Protein AF-A0A6P0S991-F1 (afdb_monomer)

Solvent-accessible surface area (backbone atoms only — not comparable to full-atom values): 5908 Å² total; per-residue (Å²): 108,68,71,59,52,52,51,52,53,51,49,53,52,51,52,50,54,51,50,54,52,56,71,68,50,77,77,86,67,54,72,63,53,45,72,65,65,50,53,61,70,58,38,17,51,54,38,25,75,39,71,57,38,62,76,53,13,45,56,33,28,52,36,41,51,60,49,42,72,78,48,68,69,89,43,69,66,52,42,42,75,70,28,66,94,39,46,72,72,52,47,51,45,40,51,56,42,57,61,55,71,73,54,135

Radius of gyration: 20.24 Å; Cα contacts (8 Å, |Δi|>4): 69; chains: 1; bounding box: 47×25×58 Å

Struc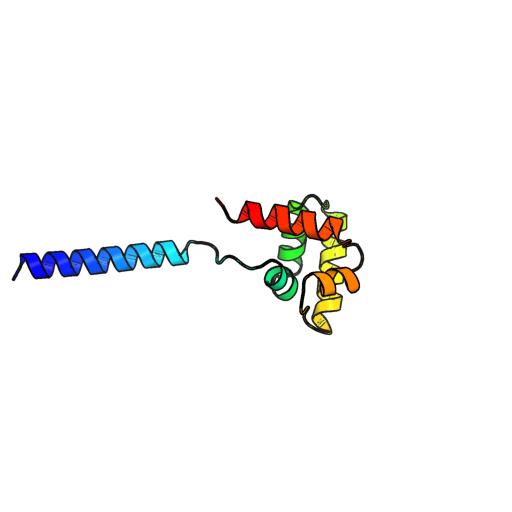ture (mmCIF, N/CA/C/O backbone):
data_AF-A0A6P0S991-F1
#
_entry.id   AF-A0A6P0S991-F1
#
loop_
_atom_site.group_PDB
_atom_site.id
_atom_site.type_symbol
_atom_site.label_atom_id
_atom_site.label_alt_id
_atom_site.label_comp_id
_atom_site.label_asym_id
_atom_site.label_entity_id
_atom_site.label_seq_id
_atom_site.pdbx_PDB_ins_code
_atom_site.Cartn_x
_atom_site.Cartn_y
_atom_site.Cartn_z
_atom_site.occupancy
_atom_site.B_iso_or_equiv
_atom_site.auth_seq_id
_atom_site.auth_comp_id
_atom_site.auth_asym_id
_atom_site.auth_atom_id
_atom_site.pdbx_PDB_model_num
ATOM 1 N N . GLU A 1 1 ? 32.096 -8.641 -44.187 1.00 69.81 1 GLU A N 1
ATOM 2 C CA . GLU A 1 1 ? 32.528 -8.312 -42.808 1.00 69.81 1 GLU A CA 1
ATOM 3 C C . GLU A 1 1 ? 31.944 -6.990 -42.306 1.00 69.81 1 GLU A C 1
ATOM 5 O O . GLU A 1 1 ? 31.233 -7.025 -41.312 1.00 69.81 1 GLU A O 1
ATOM 10 N N . ASN A 1 2 ? 32.095 -5.867 -43.023 1.00 83.25 2 ASN A N 1
ATOM 11 C CA . ASN A 1 2 ? 31.553 -4.554 -42.602 1.00 83.25 2 ASN A CA 1
ATOM 12 C C . ASN A 1 2 ? 30.053 -4.554 -42.265 1.00 83.25 2 ASN A C 1
ATOM 14 O O . ASN A 1 2 ? 29.665 -4.115 -41.190 1.00 83.25 2 ASN A O 1
ATOM 18 N N . ARG A 1 3 ? 29.218 -5.156 -43.118 1.00 86.62 3 ARG A N 1
ATOM 19 C CA . ARG A 1 3 ? 27.765 -5.230 -42.889 1.00 86.62 3 ARG A CA 1
ATOM 20 C C . ARG A 1 3 ? 27.376 -6.078 -41.671 1.00 86.62 3 ARG A C 1
ATOM 22 O O . ARG A 1 3 ? 26.371 -5.808 -41.030 1.00 86.62 3 ARG A O 1
ATOM 29 N N . ILE A 1 4 ? 28.180 -7.086 -41.325 1.00 91.19 4 ILE A N 1
ATOM 30 C CA . ILE A 1 4 ? 27.967 -7.897 -40.114 1.00 91.19 4 ILE A CA 1
ATOM 31 C C . ILE A 1 4 ? 28.341 -7.080 -38.872 1.00 91.19 4 ILE A C 1
ATOM 33 O O . ILE A 1 4 ? 27.637 -7.137 -37.866 1.00 91.19 4 ILE A O 1
ATOM 37 N N . ASN A 1 5 ? 29.414 -6.293 -38.947 1.00 91.81 5 ASN A N 1
ATOM 38 C CA . ASN A 1 5 ? 29.844 -5.427 -37.851 1.00 91.81 5 ASN A CA 1
ATOM 39 C C . ASN A 1 5 ? 28.849 -4.282 -37.602 1.00 91.81 5 ASN A C 1
ATOM 41 O O . ASN A 1 5 ? 28.523 -4.002 -36.451 1.00 91.81 5 ASN A O 1
ATOM 45 N N . GLU A 1 6 ? 28.298 -3.686 -38.661 1.00 91.44 6 GLU A N 1
ATOM 46 C CA . GLU A 1 6 ? 27.233 -2.678 -38.564 1.00 91.44 6 GLU A CA 1
ATOM 47 C C . GLU A 1 6 ? 25.967 -3.241 -37.911 1.00 91.44 6 GLU A C 1
ATOM 49 O O . GLU A 1 6 ? 25.422 -2.622 -36.999 1.00 91.44 6 GLU A O 1
ATOM 54 N N . LEU A 1 7 ? 25.532 -4.441 -38.313 1.00 92.56 7 LEU A N 1
ATOM 55 C CA . LEU A 1 7 ? 24.364 -5.095 -37.715 1.00 92.56 7 LEU A CA 1
ATOM 56 C C . LEU A 1 7 ? 24.573 -5.402 -36.227 1.00 92.56 7 LEU A C 1
ATOM 58 O O . LEU A 1 7 ? 23.676 -5.153 -35.425 1.00 92.56 7 LEU A O 1
ATOM 62 N N . LYS A 1 8 ? 25.763 -5.874 -35.836 1.00 92.50 8 LYS A N 1
ATOM 63 C CA . LYS A 1 8 ? 26.104 -6.102 -34.421 1.00 92.50 8 LYS A CA 1
ATOM 64 C C . LYS A 1 8 ? 26.089 -4.806 -33.609 1.00 92.50 8 LYS A C 1
ATOM 66 O O . LYS A 1 8 ? 25.594 -4.794 -32.485 1.00 92.50 8 LYS A O 1
ATOM 71 N N . HIS A 1 9 ? 26.601 -3.713 -34.172 1.00 91.94 9 HIS A N 1
ATOM 72 C CA . HIS A 1 9 ? 26.603 -2.414 -33.501 1.00 91.94 9 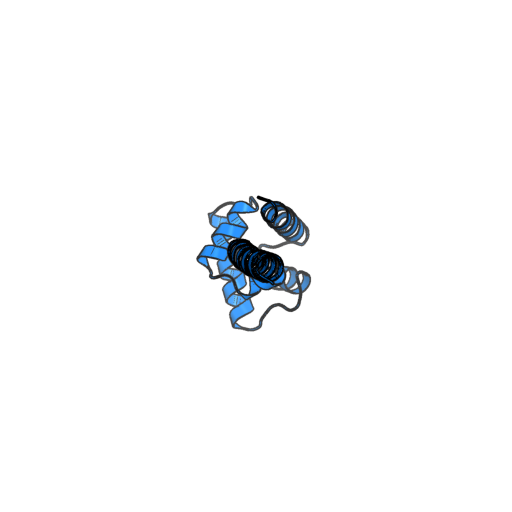HIS A CA 1
ATOM 73 C C . HIS A 1 9 ? 25.186 -1.846 -33.333 1.00 91.94 9 HIS A C 1
ATOM 75 O O . HIS A 1 9 ? 24.830 -1.337 -32.266 1.00 91.94 9 HIS A O 1
ATOM 81 N N . GLN A 1 10 ? 24.347 -1.993 -34.361 1.00 92.56 10 GLN A N 1
ATOM 82 C CA . GLN A 1 10 ? 22.934 -1.631 -34.286 1.00 92.56 10 GLN A CA 1
ATOM 83 C C . GLN A 1 10 ? 22.206 -2.472 -33.234 1.00 92.56 10 GLN A C 1
ATOM 85 O O . GLN A 1 10 ? 21.499 -1.907 -32.406 1.00 92.56 10 GLN A O 1
ATOM 90 N N . GLN A 1 11 ? 22.420 -3.792 -33.207 1.00 94.25 11 GLN A N 1
ATOM 91 C CA . GLN A 1 11 ? 21.833 -4.677 -32.199 1.00 94.25 11 GLN A CA 1
ATOM 92 C C . GLN A 1 11 ? 22.200 -4.240 -30.774 1.00 94.25 11 GLN A C 1
ATOM 94 O O . GLN A 1 11 ? 21.307 -4.068 -29.949 1.00 94.25 11 GLN A O 1
ATOM 99 N N . ALA A 1 12 ? 23.482 -3.980 -30.504 1.00 93.38 12 ALA A N 1
ATOM 100 C CA . ALA A 1 12 ? 23.934 -3.529 -29.187 1.00 93.38 12 ALA A CA 1
ATOM 101 C C . ALA A 1 12 ? 23.280 -2.198 -28.772 1.00 93.38 12 ALA A C 1
ATOM 103 O O . ALA A 1 12 ? 22.866 -2.027 -27.626 1.00 93.38 12 ALA A O 1
ATOM 104 N N . THR A 1 13 ? 23.120 -1.272 -29.722 1.00 95.56 13 THR A N 1
ATOM 105 C CA . THR A 1 13 ? 22.443 0.011 -29.484 1.00 95.56 13 THR A CA 1
ATOM 106 C C . THR A 1 13 ? 20.962 -0.189 -29.150 1.00 95.56 13 THR A C 1
ATOM 108 O O . THR A 1 13 ? 20.423 0.477 -28.265 1.00 95.56 13 THR A O 1
ATOM 111 N N . TRP A 1 14 ? 20.281 -1.106 -29.842 1.00 94.19 14 TRP A N 1
ATOM 112 C CA . TRP A 1 14 ? 18.882 -1.434 -29.561 1.00 94.19 14 TRP A CA 1
ATOM 113 C C . TRP A 1 14 ? 18.708 -2.111 -28.202 1.00 94.19 14 TRP A C 1
ATOM 115 O O . TRP A 1 14 ? 17.779 -1.767 -27.473 1.00 94.19 14 TRP A O 1
ATOM 125 N N . GLU A 1 15 ? 19.609 -3.019 -27.833 1.00 94.44 15 GLU A N 1
ATOM 126 C CA . GLU A 1 15 ? 19.604 -3.673 -26.522 1.00 94.44 15 GLU A CA 1
ATOM 127 C C . GLU A 1 15 ? 19.800 -2.662 -25.385 1.00 94.44 15 GLU A C 1
ATOM 129 O O . GLU A 1 15 ? 19.064 -2.705 -24.398 1.00 94.44 15 GLU A O 1
ATOM 134 N N . GLN A 1 16 ? 20.714 -1.699 -25.549 1.00 94.38 16 GLN A N 1
ATOM 135 C CA . GLN A 1 16 ? 20.910 -0.614 -24.583 1.00 94.38 16 GLN A CA 1
ATOM 136 C C . GLN A 1 16 ? 19.653 0.248 -24.422 1.00 94.38 16 GLN A C 1
ATOM 138 O O . GLN A 1 16 ? 19.172 0.421 -23.303 1.00 94.38 16 GLN A O 1
ATOM 143 N N . LYS A 1 17 ? 19.061 0.716 -25.528 1.00 93.50 17 LYS A N 1
ATOM 144 C CA . LYS A 1 17 ? 17.823 1.517 -25.491 1.00 93.50 17 LYS A CA 1
ATOM 145 C C . LYS A 1 17 ? 16.655 0.752 -24.869 1.00 93.50 17 LYS A C 1
ATOM 147 O O . LYS A 1 17 ? 15.877 1.316 -24.105 1.00 93.50 17 LYS A O 1
ATOM 152 N N . LEU A 1 18 ? 16.532 -0.541 -25.170 1.00 91.81 18 LEU A N 1
ATOM 153 C CA . LEU A 1 18 ? 15.513 -1.394 -24.565 1.00 91.81 18 LEU A CA 1
ATOM 154 C C . LEU A 1 18 ? 15.726 -1.524 -23.053 1.00 91.81 18 LEU A C 1
ATOM 156 O O . LEU A 1 18 ? 14.756 -1.512 -22.296 1.00 91.81 18 LEU A O 1
ATOM 160 N N . GLN A 1 19 ? 16.976 -1.642 -22.607 1.00 88.31 19 GLN A N 1
ATOM 161 C CA . GLN A 1 19 ? 17.296 -1.735 -21.188 1.00 88.31 19 GLN A CA 1
ATOM 162 C C . GLN A 1 19 ? 17.012 -0.422 -20.448 1.00 88.31 19 GLN A C 1
ATOM 164 O O . GLN A 1 19 ? 16.453 -0.450 -19.353 1.00 88.31 19 GLN A O 1
ATOM 169 N N . GLU A 1 20 ? 17.327 0.723 -21.052 1.00 89.94 20 GLU A N 1
ATOM 170 C CA . GLU A 1 20 ? 16.981 2.042 -20.513 1.00 89.94 20 GLU A CA 1
ATOM 171 C C . GLU A 1 20 ? 15.466 2.211 -20.367 1.00 89.94 20 GLU A C 1
ATOM 173 O O . GLU A 1 20 ? 14.996 2.596 -19.298 1.00 89.94 20 GLU A O 1
ATOM 178 N N . LEU A 1 21 ? 14.693 1.835 -21.391 1.00 84.25 21 LEU A N 1
ATOM 179 C CA . LEU A 1 21 ? 13.229 1.865 -21.331 1.00 84.25 21 LEU A CA 1
ATOM 180 C C . LEU A 1 21 ? 12.682 0.938 -20.241 1.00 84.25 21 LEU A C 1
ATOM 182 O O . LEU A 1 21 ? 11.819 1.342 -19.468 1.00 84.25 21 LEU A O 1
ATOM 186 N N . LYS A 1 22 ? 13.211 -0.285 -20.117 1.00 78.75 22 LYS A N 1
ATOM 187 C CA . LYS A 1 22 ? 12.819 -1.213 -19.042 1.00 78.75 22 LYS A CA 1
ATOM 188 C C . LYS A 1 22 ? 13.082 -0.639 -17.652 1.00 78.75 22 LYS A C 1
ATOM 190 O O . LYS A 1 22 ? 12.275 -0.854 -16.755 1.00 78.75 22 LYS A O 1
ATOM 195 N N . ASN A 1 23 ? 14.182 0.090 -17.476 1.00 78.19 23 ASN A N 1
ATOM 196 C CA . ASN A 1 23 ? 14.522 0.724 -16.202 1.00 78.19 23 ASN A CA 1
ATOM 197 C C . ASN A 1 23 ? 13.613 1.920 -15.871 1.00 78.19 23 ASN A C 1
ATOM 199 O O . ASN A 1 23 ? 13.497 2.281 -14.702 1.00 78.19 23 ASN A O 1
ATOM 203 N N . GLN A 1 24 ? 12.976 2.525 -16.877 1.00 76.50 24 GLN A N 1
ATOM 204 C CA . GLN A 1 24 ? 12.013 3.616 -16.703 1.00 76.50 24 GLN A CA 1
ATOM 205 C C . GLN A 1 24 ? 10.596 3.122 -16.392 1.00 76.50 24 GLN A C 1
ATOM 207 O O . GLN A 1 24 ? 9.794 3.894 -15.871 1.00 76.50 24 GLN A O 1
ATOM 212 N N . ILE A 1 25 ? 10.275 1.854 -16.679 1.00 71.12 25 ILE A N 1
ATOM 213 C CA . ILE A 1 25 ? 8.986 1.265 -16.305 1.00 71.12 25 ILE A CA 1
ATOM 214 C C . ILE A 1 25 ? 8.982 1.070 -14.781 1.00 71.12 25 ILE A C 1
ATOM 216 O O . ILE A 1 25 ? 9.804 0.302 -14.267 1.00 71.12 25 ILE A O 1
ATOM 220 N N . PRO A 1 26 ? 8.067 1.721 -14.035 1.00 65.12 26 PRO A N 1
ATOM 221 C CA . PRO A 1 26 ? 7.933 1.488 -12.606 1.00 65.12 26 PRO A CA 1
ATOM 222 C C . PRO A 1 26 ? 7.717 -0.004 -12.365 1.00 65.12 26 PRO A C 1
ATOM 224 O O . PRO A 1 26 ? 6.807 -0.607 -12.939 1.00 65.12 26 PRO A O 1
ATOM 227 N N . LYS A 1 27 ? 8.565 -0.623 -11.537 1.00 65.56 27 LYS A N 1
ATOM 228 C CA . LYS A 1 27 ? 8.393 -2.037 -11.195 1.00 65.56 27 LYS A CA 1
ATOM 229 C C . LYS A 1 27 ? 7.005 -2.211 -10.593 1.00 65.56 27 LYS A C 1
ATOM 231 O O . LYS A 1 27 ? 6.681 -1.567 -9.595 1.00 65.56 27 LYS A O 1
ATOM 236 N N . LYS A 1 28 ? 6.201 -3.080 -11.207 1.00 67.56 28 LYS A N 1
ATOM 237 C CA . LYS A 1 28 ? 4.908 -3.487 -10.665 1.00 67.56 28 LYS A CA 1
ATOM 238 C C . LYS A 1 28 ? 5.155 -4.068 -9.276 1.00 67.56 28 LYS A C 1
ATOM 240 O O . LYS A 1 28 ? 5.787 -5.112 -9.144 1.00 67.56 28 LYS A O 1
ATOM 245 N N . MET A 1 29 ? 4.723 -3.339 -8.255 1.00 77.06 29 MET A N 1
ATOM 246 C CA . MET A 1 29 ? 4.745 -3.805 -6.880 1.00 77.06 29 MET A CA 1
ATOM 247 C C . MET A 1 29 ? 3.384 -4.432 -6.610 1.00 77.06 29 MET A C 1
ATOM 249 O O . MET A 1 29 ? 2.356 -3.791 -6.834 1.00 77.06 29 MET A O 1
ATOM 253 N N . GLU A 1 30 ? 3.371 -5.692 -6.187 1.00 88.31 30 GLU A N 1
ATOM 254 C CA . GLU A 1 30 ? 2.119 -6.355 -5.845 1.00 88.31 30 GLU A CA 1
ATOM 255 C C . GLU A 1 30 ? 1.504 -5.685 -4.604 1.00 88.31 30 GLU A C 1
ATOM 257 O O . GLU A 1 30 ? 2.240 -5.180 -3.750 1.00 88.31 30 GLU A O 1
ATOM 262 N N . PRO A 1 31 ? 0.168 -5.671 -4.448 1.00 91.88 31 PRO A N 1
ATOM 263 C CA . PRO A 1 31 ? -0.476 -4.975 -3.335 1.00 91.88 31 PRO A CA 1
ATOM 264 C C . PRO A 1 31 ? 0.081 -5.367 -1.959 1.00 91.88 31 PRO A C 1
ATOM 266 O O . PRO A 1 31 ? 0.292 -4.502 -1.112 1.00 91.88 31 PRO A O 1
ATOM 269 N N . LEU A 1 32 ? 0.388 -6.651 -1.746 1.00 94.44 32 LEU A N 1
ATOM 270 C CA . LEU A 1 32 ? 0.987 -7.131 -0.496 1.00 94.44 32 LEU A CA 1
ATOM 271 C C . LEU A 1 32 ? 2.367 -6.504 -0.239 1.00 94.44 32 LEU A C 1
ATOM 273 O O . LEU A 1 32 ? 2.655 -6.083 0.883 1.00 94.44 32 LEU A O 1
ATOM 277 N N . ASP A 1 33 ? 3.196 -6.392 -1.278 1.00 92.88 33 ASP A N 1
ATOM 278 C CA . ASP A 1 33 ? 4.506 -5.748 -1.191 1.00 92.88 33 ASP A CA 1
ATOM 279 C C . ASP A 1 33 ? 4.367 -4.258 -0.891 1.00 92.88 33 ASP A C 1
ATOM 281 O O . ASP A 1 33 ? 5.135 -3.719 -0.095 1.00 92.88 33 ASP A O 1
ATOM 285 N N . MET A 1 34 ? 3.357 -3.596 -1.463 1.00 93.06 34 MET A N 1
ATOM 286 C CA . MET A 1 34 ? 3.090 -2.184 -1.188 1.00 93.06 34 MET A CA 1
ATOM 287 C C . MET A 1 34 ? 2.793 -1.953 0.298 1.00 93.06 34 MET A C 1
ATOM 289 O O . MET A 1 34 ? 3.399 -1.079 0.919 1.00 93.06 34 MET A O 1
A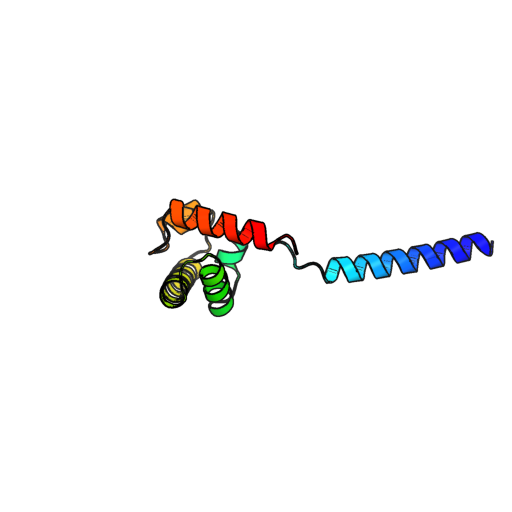TOM 293 N N . PHE A 1 35 ? 1.927 -2.773 0.901 1.00 95.94 35 PHE A N 1
ATOM 294 C CA . PHE A 1 35 ? 1.629 -2.685 2.335 1.00 95.94 35 PHE A CA 1
ATOM 295 C C . PHE A 1 35 ? 2.846 -2.986 3.214 1.00 95.94 35 PHE A C 1
ATOM 297 O O . PHE A 1 35 ? 3.043 -2.345 4.249 1.00 95.94 35 PHE A O 1
AT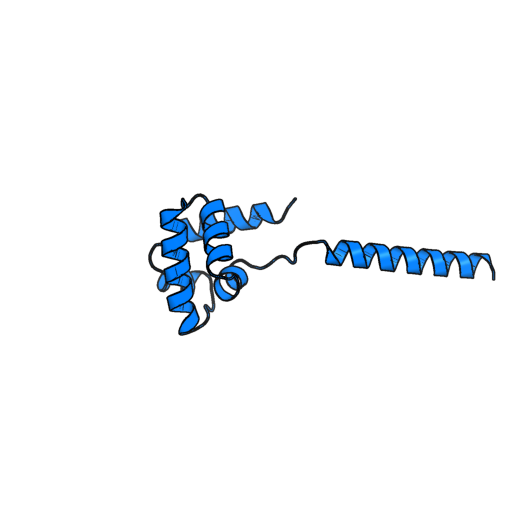OM 304 N N . ASN A 1 36 ? 3.692 -3.930 2.806 1.00 96.62 36 ASN A N 1
ATOM 305 C CA . ASN A 1 36 ? 4.872 -4.302 3.576 1.00 96.62 36 ASN A CA 1
ATOM 306 C C . ASN A 1 36 ? 6.038 -3.311 3.441 1.00 96.62 36 ASN A C 1
ATOM 308 O O . ASN A 1 36 ? 6.825 -3.222 4.386 1.00 96.62 36 ASN A O 1
ATOM 312 N N . ASN A 1 37 ? 6.169 -2.588 2.323 1.00 94.31 37 ASN A N 1
ATOM 313 C CA . ASN A 1 37 ? 7.424 -1.906 1.976 1.00 94.31 37 ASN A CA 1
ATOM 314 C C . ASN A 1 37 ? 7.316 -0.402 1.693 1.00 94.31 37 ASN A C 1
ATOM 316 O O . ASN A 1 37 ? 8.318 0.287 1.868 1.00 94.31 37 ASN A O 1
ATOM 320 N N . LEU A 1 38 ? 6.157 0.133 1.282 1.00 94.19 38 LEU A N 1
ATOM 321 C CA . LEU A 1 38 ? 6.033 1.581 1.046 1.00 94.19 38 LEU A CA 1
ATOM 322 C C . LEU A 1 38 ? 6.251 2.362 2.337 1.00 94.19 38 LEU A C 1
ATOM 324 O O . LEU A 1 38 ? 5.796 1.923 3.394 1.00 94.19 38 LEU A O 1
ATOM 328 N N . SER A 1 39 ? 6.888 3.528 2.266 1.00 95.56 39 SER A N 1
ATOM 329 C CA . SER A 1 39 ? 6.969 4.422 3.423 1.00 95.56 39 SER A CA 1
ATOM 330 C C . SER A 1 39 ? 5.574 4.891 3.852 1.00 95.56 39 SER A C 1
ATOM 332 O O . SER A 1 39 ? 4.632 4.897 3.058 1.00 95.56 39 SER A O 1
ATOM 334 N N . LEU A 1 40 ? 5.431 5.309 5.111 1.00 96.06 40 LEU A N 1
ATOM 335 C CA . LEU A 1 40 ? 4.177 5.853 5.634 1.00 96.06 40 LEU A CA 1
ATOM 336 C C . LEU A 1 40 ? 3.533 6.927 4.720 1.00 96.06 40 LEU A C 1
ATOM 338 O O . LEU A 1 40 ? 2.350 6.774 4.404 1.00 96.06 40 LEU A O 1
ATOM 342 N N . PRO A 1 41 ? 4.250 7.976 4.252 1.00 94.94 41 PRO A N 1
ATOM 343 C CA . PRO A 1 41 ? 3.657 8.984 3.370 1.00 94.94 41 PRO A CA 1
ATOM 344 C C . PRO A 1 41 ? 3.272 8.431 1.990 1.00 94.94 41 PRO A C 1
ATOM 346 O O . PRO A 1 41 ? 2.213 8.781 1.470 1.00 94.94 41 PRO A O 1
ATOM 349 N N . GLU A 1 42 ? 4.072 7.534 1.404 1.00 94.19 42 GLU A N 1
ATOM 350 C CA . GLU A 1 42 ? 3.736 6.897 0.121 1.00 94.19 42 GLU A CA 1
ATOM 351 C C . GLU A 1 42 ? 2.496 6.008 0.244 1.00 94.19 42 GLU A C 1
ATOM 353 O O . GLU A 1 42 ? 1.620 6.032 -0.623 1.00 94.19 42 GLU A O 1
ATOM 358 N N . LEU A 1 43 ? 2.392 5.248 1.335 1.00 95.19 43 LEU A N 1
ATOM 359 C CA . LEU A 1 43 ? 1.243 4.400 1.613 1.00 95.19 43 LEU A CA 1
ATOM 360 C C . LEU A 1 43 ? -0.021 5.238 1.834 1.00 95.19 43 LEU A C 1
ATOM 362 O O . LEU A 1 43 ? -1.058 4.934 1.247 1.00 95.19 43 LEU A O 1
ATOM 366 N N . ALA A 1 44 ? 0.057 6.309 2.629 1.00 96.06 44 ALA A N 1
ATOM 367 C CA . ALA A 1 44 ? -1.062 7.226 2.844 1.00 96.06 44 ALA A CA 1
ATOM 368 C C . ALA A 1 44 ? -1.530 7.856 1.523 1.00 96.06 44 ALA A C 1
ATOM 370 O O . ALA A 1 44 ? -2.727 7.864 1.232 1.00 96.06 44 ALA A O 1
ATOM 371 N N . PHE A 1 45 ? -0.594 8.297 0.679 1.00 93.31 45 PHE A N 1
ATOM 372 C CA . PHE A 1 45 ? -0.907 8.809 -0.652 1.00 93.31 45 PHE A CA 1
ATOM 373 C C . PHE A 1 45 ? -1.629 7.759 -1.511 1.00 93.31 45 PHE A C 1
ATOM 375 O O . PHE A 1 45 ? -2.704 8.033 -2.039 1.00 93.31 45 PHE A O 1
ATOM 382 N N . ARG A 1 46 ? -1.101 6.531 -1.597 1.00 91.25 46 ARG A N 1
ATOM 383 C CA . ARG A 1 46 ? -1.705 5.436 -2.382 1.00 91.25 46 ARG A CA 1
ATOM 384 C C . ARG A 1 46 ? -3.083 5.016 -1.871 1.00 91.25 46 ARG A C 1
ATOM 386 O O . ARG A 1 46 ? -3.967 4.678 -2.657 1.00 91.25 46 ARG A O 1
ATOM 393 N N . LEU A 1 47 ? -3.292 5.027 -0.559 1.00 94.25 47 LEU A N 1
ATOM 394 C CA . LEU A 1 47 ? -4.603 4.772 0.038 1.00 94.25 47 LEU A CA 1
ATOM 395 C C . LEU A 1 47 ? -5.581 5.912 -0.279 1.00 94.25 47 LEU A C 1
ATOM 397 O O . LEU A 1 47 ? -6.748 5.661 -0.576 1.00 94.25 47 LEU A O 1
ATOM 401 N N . ASN A 1 48 ? -5.113 7.161 -0.288 1.00 93.62 48 ASN A N 1
ATOM 402 C CA . ASN A 1 48 ? -5.936 8.300 -0.684 1.00 93.62 48 ASN A CA 1
ATOM 403 C C . ASN A 1 48 ? -6.352 8.214 -2.163 1.00 93.62 48 ASN A C 1
ATOM 405 O O . ASN A 1 48 ? -7.528 8.410 -2.470 1.00 93.62 48 ASN A O 1
ATOM 409 N N . THR A 1 49 ? -5.442 7.824 -3.068 1.00 89.69 49 THR A N 1
ATOM 410 C CA . THR A 1 49 ? -5.776 7.622 -4.494 1.00 89.69 49 THR A CA 1
ATOM 411 C C . THR A 1 49 ? -6.789 6.497 -4.719 1.00 89.69 49 THR A C 1
ATOM 413 O O . THR A 1 49 ? -7.493 6.509 -5.726 1.00 89.69 49 THR A O 1
ATOM 416 N N . ALA A 1 50 ? -6.925 5.568 -3.764 1.00 90.06 50 ALA A N 1
ATOM 417 C CA . ALA A 1 50 ? -7.971 4.544 -3.754 1.00 90.06 50 ALA A CA 1
ATOM 418 C C . ALA A 1 50 ? -9.354 5.056 -3.294 1.00 90.06 50 ALA A C 1
ATOM 420 O O . ALA A 1 50 ? -10.279 4.264 -3.118 1.00 90.06 50 ALA A O 1
ATOM 421 N N . GLY A 1 51 ? -9.519 6.368 -3.095 1.00 87.94 51 GLY A N 1
ATOM 422 C CA . GLY A 1 51 ? -10.802 6.987 -2.756 1.00 87.94 51 GLY A CA 1
ATOM 423 C C . GLY A 1 51 ? -11.177 6.894 -1.275 1.00 87.94 51 GLY A C 1
ATOM 424 O O . GLY A 1 51 ? -12.332 7.118 -0.919 1.00 87.94 51 GLY A O 1
ATOM 425 N N . LEU A 1 52 ? -10.223 6.569 -0.394 1.00 89.44 52 LEU A N 1
ATOM 426 C CA . LEU A 1 52 ? -10.463 6.491 1.053 1.00 89.44 52 LEU A CA 1
ATOM 427 C C . LEU A 1 52 ? -10.613 7.868 1.715 1.00 89.44 52 LEU A C 1
ATOM 429 O O . LEU A 1 52 ? -11.229 7.956 2.778 1.00 89.44 52 LEU A O 1
ATOM 433 N N . GLY A 1 53 ? -10.079 8.919 1.086 1.00 92.31 53 GLY A N 1
ATOM 434 C CA . GLY A 1 53 ? -10.000 10.273 1.630 1.00 92.31 53 GLY A CA 1
ATOM 435 C C . GLY A 1 53 ? -8.819 10.450 2.589 1.00 92.31 53 GLY A C 1
ATOM 436 O O . GLY A 1 53 ? -8.498 9.555 3.371 1.00 92.31 53 GLY A O 1
ATOM 437 N N . GLU A 1 54 ? -8.201 11.629 2.552 1.00 93.44 54 GLU A N 1
ATOM 438 C CA . GLU A 1 54 ? -6.920 11.958 3.197 1.00 93.44 54 GLU A CA 1
ATOM 439 C C . GLU A 1 54 ? -6.837 11.512 4.667 1.00 93.44 54 GLU A C 1
ATOM 441 O O . GLU A 1 54 ? -6.060 10.623 5.010 1.00 93.44 54 GLU A O 1
ATOM 446 N N . LYS A 1 55 ? -7.734 12.012 5.528 1.00 94.81 55 LYS A N 1
ATOM 447 C CA . LYS A 1 55 ? -7.731 11.690 6.970 1.00 94.81 55 LYS A CA 1
ATOM 448 C C . LYS A 1 55 ? -7.907 10.201 7.273 1.00 94.81 55 LYS A C 1
ATOM 450 O O . LYS A 1 55 ? -7.426 9.711 8.295 1.00 94.81 55 LYS A O 1
ATOM 455 N N . ARG A 1 56 ? -8.670 9.476 6.449 1.00 95.25 56 ARG A N 1
ATOM 456 C CA . ARG A 1 56 ? -8.880 8.032 6.636 1.00 95.25 56 ARG A CA 1
ATOM 457 C C . ARG A 1 56 ? -7.661 7.259 6.143 1.00 95.25 56 ARG A C 1
ATOM 459 O O . ARG A 1 56 ? -7.242 6.323 6.818 1.00 95.25 56 ARG A O 1
ATOM 466 N N . ALA A 1 57 ? -7.097 7.662 5.009 1.00 96.06 57 ALA A N 1
ATOM 467 C CA . ALA A 1 57 ? -5.897 7.075 4.435 1.00 96.06 57 ALA A CA 1
ATOM 468 C C . ALA A 1 57 ? -4.698 7.189 5.388 1.00 96.06 57 ALA A C 1
ATOM 470 O O . ALA A 1 57 ? -4.032 6.188 5.631 1.00 96.06 57 ALA A O 1
ATOM 471 N N . GLU A 1 58 ? -4.489 8.352 6.009 1.00 96.75 58 GLU A N 1
ATOM 472 C CA . GLU A 1 58 ? -3.443 8.558 7.021 1.00 96.75 58 GLU A CA 1
ATOM 473 C C . GLU A 1 58 ? -3.605 7.626 8.226 1.00 96.75 58 GLU A C 1
ATOM 475 O O . GLU A 1 58 ? -2.665 6.938 8.618 1.00 96.75 58 GLU A O 1
ATOM 480 N N . LYS A 1 59 ? -4.816 7.545 8.797 1.00 97.44 59 LYS A N 1
ATOM 481 C CA . LYS A 1 59 ? -5.092 6.663 9.944 1.00 97.44 59 LYS A CA 1
ATOM 482 C C . LYS A 1 59 ? -4.840 5.195 9.616 1.00 97.44 59 LYS A C 1
ATOM 484 O O . LYS A 1 59 ? -4.281 4.473 10.439 1.00 97.44 59 LYS A O 1
ATOM 489 N N . ILE A 1 60 ? -5.253 4.759 8.426 1.00 97.25 60 ILE A N 1
ATOM 490 C CA . ILE A 1 60 ? -5.010 3.392 7.963 1.00 97.25 60 ILE A CA 1
ATOM 491 C C . ILE A 1 60 ? -3.509 3.169 7.763 1.00 97.25 60 ILE A C 1
ATOM 493 O O . ILE A 1 60 ? -2.996 2.173 8.255 1.00 97.25 60 ILE A O 1
ATOM 497 N N . ALA A 1 61 ? -2.792 4.092 7.118 1.00 97.50 61 ALA A N 1
ATOM 498 C CA . ALA A 1 61 ? -1.350 3.975 6.907 1.00 97.50 61 ALA A CA 1
ATOM 499 C C . ALA A 1 61 ? -0.585 3.852 8.236 1.00 97.50 61 ALA A C 1
ATOM 501 O O . ALA A 1 61 ? 0.285 2.994 8.364 1.00 97.50 61 ALA A O 1
ATOM 502 N N . ILE A 1 62 ? -0.968 4.634 9.252 1.00 97.56 62 ILE A N 1
ATOM 503 C CA . ILE A 1 62 ? -0.405 4.529 10.607 1.00 97.56 62 ILE A CA 1
ATOM 504 C C . ILE A 1 62 ? -0.694 3.149 11.212 1.00 97.56 62 ILE A C 1
ATOM 506 O O . ILE A 1 62 ? 0.212 2.523 11.758 1.00 97.56 62 ILE A O 1
ATOM 510 N N . SER A 1 63 ? -1.929 2.646 11.098 1.00 97.56 63 SER A N 1
ATOM 511 C CA . SER A 1 63 ? -2.278 1.308 11.598 1.00 97.56 63 SER A CA 1
ATOM 512 C C . SER A 1 63 ? -1.498 0.203 10.878 1.00 97.56 63 SER A C 1
ATOM 514 O O . SER A 1 63 ? -1.078 -0.753 11.523 1.00 97.56 63 SER A O 1
ATOM 516 N N . VAL A 1 64 ? -1.280 0.329 9.566 1.00 97.88 64 VAL A N 1
ATOM 517 C CA . VAL A 1 64 ? -0.455 -0.601 8.780 1.00 97.88 64 VAL A CA 1
ATOM 518 C C . VAL A 1 64 ? 0.991 -0.585 9.275 1.00 97.88 64 VAL A C 1
ATOM 520 O O . VAL A 1 64 ? 1.566 -1.652 9.476 1.00 97.88 64 VAL A O 1
ATOM 523 N N . GLU A 1 65 ? 1.573 0.599 9.491 1.00 97.44 65 GLU A N 1
ATOM 524 C CA . GLU A 1 65 ? 2.946 0.750 9.991 1.00 97.44 65 GLU A CA 1
ATOM 525 C C . GLU A 1 65 ? 3.118 0.091 11.366 1.00 97.44 65 GLU A C 1
ATOM 527 O O . GLU A 1 65 ? 4.050 -0.682 11.584 1.00 97.44 65 GLU A O 1
ATOM 532 N N . GLN A 1 66 ? 2.176 0.341 12.278 1.00 97.00 66 GLN A N 1
ATOM 533 C CA . GLN A 1 66 ? 2.181 -0.246 13.619 1.00 97.00 66 GLN A CA 1
ATOM 534 C C . GLN A 1 66 ? 2.141 -1.776 13.571 1.00 97.00 66 GLN A C 1
ATOM 536 O O . GLN A 1 66 ? 2.934 -2.433 14.244 1.00 97.00 66 GLN A O 1
ATOM 541 N N . GLU A 1 67 ? 1.264 -2.349 12.749 1.00 97.62 67 GLU A N 1
ATOM 542 C CA . GLU A 1 67 ? 1.140 -3.800 12.597 1.00 97.62 67 GLU A CA 1
ATOM 543 C C . GLU A 1 67 ? 2.379 -4.422 11.937 1.00 97.62 67 GLU A C 1
ATOM 545 O O . GLU A 1 67 ? 2.957 -5.376 12.465 1.00 97.62 67 GLU A O 1
ATOM 550 N N . ARG A 1 68 ? 2.851 -3.860 10.816 1.00 96.38 68 ARG A N 1
ATOM 551 C CA . ARG A 1 68 ? 3.995 -4.423 10.078 1.00 96.38 68 ARG A CA 1
ATOM 552 C C . ARG A 1 68 ? 5.328 -4.274 10.807 1.00 96.38 68 ARG A C 1
ATOM 554 O O . ARG A 1 68 ? 6.258 -5.021 10.504 1.00 96.38 68 ARG A O 1
ATOM 561 N N . SER A 1 69 ? 5.424 -3.324 11.744 1.00 96.06 69 SER A N 1
ATOM 562 C CA . SER A 1 69 ? 6.598 -3.156 12.610 1.00 96.06 69 SER A CA 1
ATOM 563 C C . SER A 1 69 ? 6.778 -4.326 13.582 1.00 96.06 69 SER A C 1
ATOM 565 O O . SER A 1 69 ? 7.905 -4.655 13.938 1.00 96.06 69 SER A O 1
ATOM 567 N N . GLN A 1 70 ? 5.680 -4.991 13.961 1.00 96.44 70 GLN A N 1
ATOM 568 C CA . GLN A 1 70 ? 5.701 -6.188 14.804 1.00 96.44 70 GLN A CA 1
ATOM 569 C C . GLN A 1 70 ? 5.963 -7.443 13.969 1.00 96.44 70 GLN A C 1
ATOM 571 O O . GLN A 1 70 ? 6.785 -8.282 14.327 1.00 96.44 70 GLN A O 1
ATOM 576 N N . SER A 1 71 ? 5.258 -7.579 12.845 1.00 96.75 71 SER A N 1
ATOM 577 C CA . SER A 1 71 ? 5.482 -8.653 11.876 1.00 96.75 71 SER A CA 1
ATOM 578 C C . SER A 1 71 ? 4.924 -8.274 10.510 1.00 96.75 71 SER A C 1
ATOM 580 O O . SER A 1 71 ? 3.811 -7.749 10.414 1.00 96.75 71 SER A O 1
ATOM 582 N N . LYS A 1 72 ? 5.681 -8.576 9.448 1.00 97.44 72 LYS A N 1
ATOM 583 C CA . LYS A 1 72 ? 5.236 -8.383 8.060 1.00 97.44 72 LYS A CA 1
ATOM 584 C C . LYS A 1 72 ? 3.952 -9.168 7.790 1.00 97.44 72 LYS A C 1
ATOM 586 O O . LYS A 1 72 ? 3.744 -10.243 8.349 1.00 97.44 72 LYS A O 1
ATOM 591 N N . PHE A 1 73 ? 3.121 -8.641 6.899 1.00 98.19 73 PHE A N 1
ATOM 592 C CA . PHE A 1 73 ? 1.918 -9.335 6.461 1.00 98.19 73 PHE A CA 1
ATOM 593 C C . PHE A 1 73 ? 2.270 -10.475 5.517 1.00 98.19 73 PHE A C 1
ATOM 595 O O . PHE A 1 73 ? 3.127 -10.327 4.643 1.00 98.19 73 PHE A O 1
ATOM 602 N N . THR A 1 74 ? 1.561 -11.588 5.660 1.00 97.44 74 THR A N 1
ATOM 603 C CA . THR A 1 74 ? 1.753 -12.788 4.826 1.00 97.44 74 THR A CA 1
ATOM 604 C C . THR A 1 74 ? 0.748 -12.886 3.681 1.00 97.44 74 THR A C 1
ATOM 606 O O . THR A 1 74 ? 0.975 -13.601 2.708 1.00 97.44 74 THR A O 1
ATOM 609 N N . SER A 1 75 ? -0.372 -12.168 3.779 1.00 97.19 75 SER A N 1
ATOM 610 C CA . SER A 1 75 ? -1.434 -12.147 2.773 1.00 97.19 75 SER A CA 1
ATOM 611 C C . SER A 1 75 ? -2.298 -10.891 2.904 1.00 97.19 75 SER A C 1
ATOM 613 O O . SER A 1 75 ? -2.236 -10.173 3.900 1.00 97.19 75 SER A O 1
ATOM 615 N N . LEU A 1 76 ? -3.159 -10.630 1.919 1.00 96.69 76 LEU A N 1
ATOM 616 C CA . LEU A 1 76 ? -4.123 -9.525 2.004 1.00 96.69 76 LEU A CA 1
ATOM 617 C C . LEU A 1 76 ? -5.219 -9.792 3.049 1.00 96.69 76 LEU A C 1
ATOM 619 O O . LEU A 1 76 ? -5.711 -8.857 3.676 1.00 96.69 76 LEU A O 1
ATOM 623 N N . SER A 1 77 ? -5.564 -11.059 3.289 1.0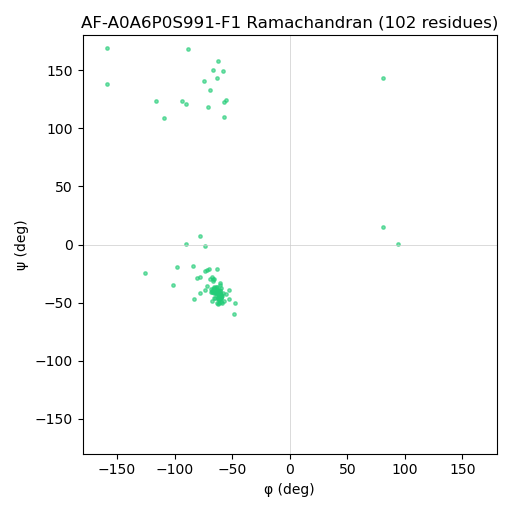0 97.31 77 SER A N 1
ATOM 624 C CA . SER A 1 77 ? -6.484 -11.457 4.361 1.00 97.31 77 SER A CA 1
ATOM 625 C C . SER A 1 77 ? -5.903 -11.179 5.749 1.00 97.31 77 SER A C 1
ATOM 627 O O . SER A 1 77 ? -6.634 -10.748 6.635 1.00 97.31 77 SER A O 1
ATOM 629 N N . ASP A 1 78 ? -4.591 -11.361 5.919 1.00 97.94 78 ASP A N 1
ATOM 630 C CA . ASP A 1 78 ? -3.862 -11.025 7.150 1.00 97.94 78 ASP A CA 1
ATOM 631 C C . ASP A 1 78 ? -3.935 -9.514 7.448 1.00 97.94 78 ASP A C 1
ATOM 633 O O . ASP A 1 78 ? -4.211 -9.099 8.573 1.00 97.94 78 ASP A O 1
ATOM 637 N N . ILE A 1 79 ? -3.826 -8.674 6.411 1.00 97.56 79 ILE A N 1
ATOM 638 C CA . ILE A 1 79 ? -4.023 -7.220 6.531 1.00 97.56 79 ILE A CA 1
ATOM 639 C C . ILE A 1 79 ? -5.446 -6.898 6.994 1.00 97.56 79 ILE A C 1
ATOM 641 O O . ILE A 1 79 ? -5.618 -6.117 7.925 1.00 97.56 79 ILE A O 1
ATOM 645 N N . VAL A 1 80 ? -6.466 -7.501 6.373 1.00 97.88 80 VAL A N 1
ATOM 646 C CA . VAL A 1 80 ? -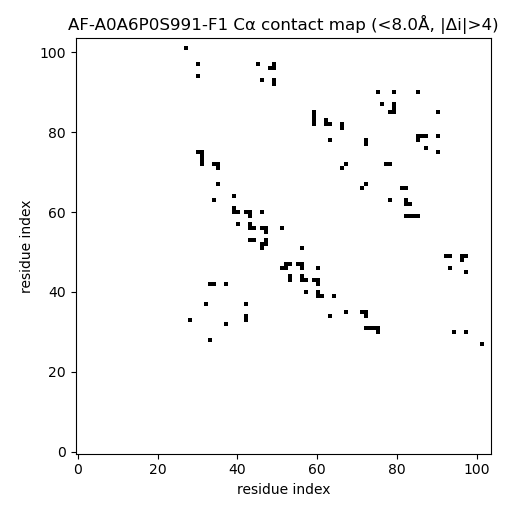7.875 -7.287 6.756 1.00 97.88 80 VAL A CA 1
ATOM 647 C C . VAL A 1 80 ? -8.136 -7.716 8.205 1.00 97.88 80 VAL A C 1
ATOM 649 O O . VAL A 1 80 ? -8.922 -7.077 8.899 1.00 97.88 80 VAL A O 1
ATOM 652 N N . ALA A 1 81 ? -7.475 -8.774 8.679 1.00 97.56 81 ALA A N 1
ATOM 653 C CA . ALA A 1 81 ? -7.637 -9.263 10.045 1.00 97.56 81 ALA A CA 1
ATOM 654 C C . ALA A 1 81 ? -6.993 -8.341 11.096 1.00 97.56 81 ALA A C 1
ATOM 656 O O . ALA A 1 81 ? -7.521 -8.206 12.199 1.00 97.56 81 ALA A O 1
ATOM 657 N N . ARG A 1 82 ? -5.855 -7.719 10.767 1.00 97.38 82 ARG 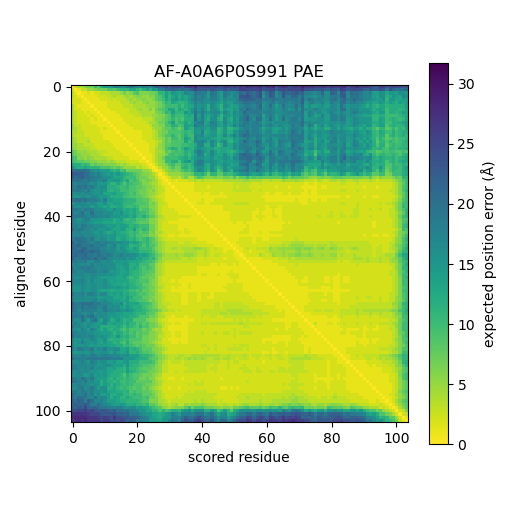A N 1
ATOM 658 C CA . ARG A 1 82 ? -5.017 -6.987 11.732 1.00 97.38 82 ARG A CA 1
ATOM 659 C C . ARG A 1 82 ? -5.181 -5.472 11.676 1.00 97.38 82 ARG A C 1
ATOM 661 O O . ARG A 1 82 ? -5.112 -4.800 12.701 1.00 97.38 82 ARG A O 1
ATOM 668 N N . VAL A 1 83 ? -5.405 -4.910 10.491 1.00 96.75 83 VAL A N 1
ATOM 669 C CA . VAL A 1 83 ? -5.407 -3.458 10.283 1.00 96.75 83 VAL A CA 1
ATOM 670 C C . VAL A 1 83 ? -6.799 -2.882 10.495 1.00 96.75 83 VAL A C 1
ATOM 672 O O . VAL A 1 83 ? -7.757 -3.181 9.778 1.00 96.75 83 VAL A O 1
ATOM 675 N N . LYS A 1 84 ? -6.912 -1.958 11.451 1.00 91.19 84 LYS A N 1
ATOM 676 C CA . LYS A 1 84 ? -8.178 -1.277 11.723 1.00 91.19 84 LYS A CA 1
ATOM 677 C C . LYS A 1 84 ? -8.546 -0.342 10.570 1.00 91.19 84 LYS A C 1
ATOM 679 O O . LYS A 1 84 ? -7.751 0.482 10.129 1.00 91.19 84 LYS A O 1
ATOM 684 N N . GLY A 1 85 ? -9.801 -0.421 10.127 1.00 89.56 85 GLY A N 1
ATOM 685 C CA . GLY A 1 85 ? -10.355 0.458 9.089 1.00 89.56 85 GLY A CA 1
ATOM 686 C C . GLY A 1 85 ? -10.282 -0.090 7.660 1.00 89.56 85 GLY A C 1
ATOM 687 O O . GLY A 1 85 ? -10.783 0.577 6.745 1.00 89.56 85 GLY A O 1
ATOM 688 N N . ILE A 1 86 ? -9.738 -1.300 7.481 1.00 94.62 86 ILE A N 1
ATOM 689 C CA . ILE A 1 86 ? -9.759 -2.054 6.224 1.00 94.62 86 ILE A CA 1
ATOM 690 C C . ILE A 1 86 ? -10.710 -3.251 6.370 1.00 94.62 86 ILE A C 1
ATOM 692 O O . ILE A 1 86 ? -10.408 -4.220 7.052 1.00 94.62 86 ILE A O 1
ATOM 696 N N . SER A 1 87 ? -11.864 -3.195 5.704 1.00 95.44 87 SER A N 1
ATOM 697 C CA . SER A 1 87 ? -12.726 -4.367 5.492 1.00 95.44 87 SER A CA 1
ATOM 698 C C . SER A 1 87 ? -12.333 -5.116 4.213 1.00 95.44 87 SER A C 1
ATOM 700 O O . SER A 1 87 ? -11.631 -4.556 3.371 1.00 95.44 87 SER A O 1
ATOM 702 N N . SER A 1 88 ? -12.848 -6.332 3.999 1.00 96.19 88 SER A N 1
ATOM 703 C CA . SER A 1 88 ? -12.655 -7.063 2.733 1.00 96.19 88 SER A CA 1
ATOM 704 C C . SER A 1 88 ? -13.123 -6.259 1.511 1.00 96.19 88 SER A C 1
ATOM 706 O O . SER A 1 88 ? -12.405 -6.184 0.521 1.00 96.19 88 SER A O 1
ATOM 708 N N . ASP A 1 89 ? -14.277 -5.586 1.599 1.00 95.25 89 ASP A N 1
ATOM 709 C CA . ASP A 1 89 ? -14.770 -4.683 0.541 1.00 95.25 89 ASP A CA 1
ATOM 710 C C . ASP A 1 89 ? -13.817 -3.499 0.306 1.00 95.25 89 ASP A C 1
ATOM 712 O O . ASP A 1 89 ? -13.510 -3.140 -0.829 1.00 95.25 89 ASP A O 1
ATOM 716 N N . THR A 1 90 ? -13.280 -2.926 1.387 1.00 94.88 90 THR A N 1
ATOM 717 C CA . THR A 1 90 ? -12.294 -1.844 1.286 1.00 94.88 90 THR A CA 1
ATOM 718 C C . THR A 1 90 ? -11.007 -2.334 0.619 1.00 94.88 90 THR A C 1
ATOM 720 O O . THR A 1 90 ? -10.472 -1.650 -0.247 1.00 94.88 90 THR A O 1
ATOM 723 N N . MET A 1 91 ? -10.527 -3.524 0.985 1.00 96.25 91 MET A N 1
ATOM 724 C CA . MET A 1 91 ? -9.346 -4.141 0.385 1.00 96.25 91 MET A CA 1
ATOM 725 C C . MET A 1 91 ? -9.542 -4.385 -1.117 1.00 96.25 91 MET A C 1
ATOM 727 O O . MET A 1 91 ? -8.659 -4.050 -1.900 1.00 96.25 91 MET 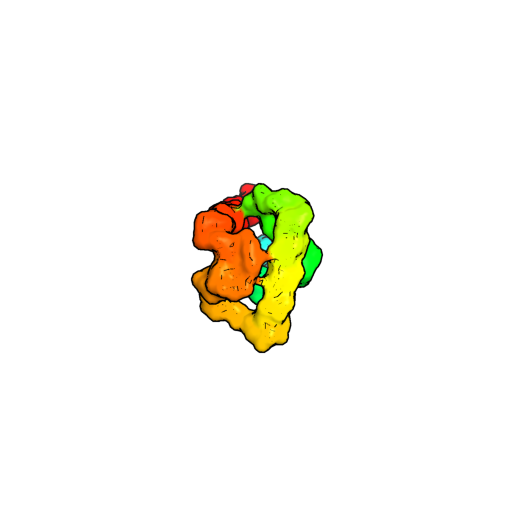A O 1
ATOM 731 N N . LEU A 1 92 ? -10.712 -4.875 -1.543 1.00 94.50 92 LEU A N 1
ATOM 732 C CA . LEU A 1 92 ? -11.024 -5.039 -2.967 1.00 94.50 92 LEU A CA 1
ATOM 733 C C . LEU A 1 92 ? -10.967 -3.710 -3.728 1.00 94.50 92 LEU A C 1
ATOM 735 O O . LEU A 1 92 ? -10.373 -3.660 -4.800 1.00 94.50 92 LEU A O 1
ATOM 739 N N . LYS A 1 93 ? -11.509 -2.624 -3.162 1.00 92.44 93 LYS A N 1
ATOM 740 C CA . LYS A 1 93 ? -11.433 -1.282 -3.770 1.00 92.44 93 LYS A CA 1
ATOM 741 C C . LYS A 1 93 ? -9.997 -0.779 -3.898 1.00 92.44 93 LYS A C 1
ATOM 743 O O . LYS A 1 93 ? -9.647 -0.191 -4.919 1.00 92.44 93 LYS A O 1
ATOM 748 N N . ILE A 1 94 ? -9.166 -1.025 -2.884 1.00 93.44 94 ILE A N 1
ATOM 749 C CA . ILE A 1 94 ? -7.740 -0.678 -2.915 1.00 93.44 94 ILE A CA 1
ATOM 750 C C . ILE A 1 94 ? -7.035 -1.443 -4.041 1.00 93.44 94 ILE A C 1
ATOM 752 O O . ILE A 1 94 ? -6.374 -0.823 -4.870 1.00 93.44 94 ILE A O 1
ATOM 756 N N . ILE A 1 95 ? -7.211 -2.767 -4.105 1.00 92.44 95 ILE A N 1
ATOM 757 C CA . ILE A 1 95 ? -6.590 -3.614 -5.133 1.00 92.44 95 ILE A CA 1
ATOM 758 C C . ILE A 1 95 ? -7.060 -3.203 -6.530 1.00 92.44 95 ILE A C 1
ATOM 760 O O . ILE A 1 95 ? -6.233 -3.039 -7.421 1.00 92.44 95 ILE A O 1
ATOM 764 N N . ASP A 1 96 ? -8.365 -3.006 -6.722 1.00 89.06 96 ASP A N 1
ATOM 765 C CA . ASP A 1 96 ? -8.941 -2.604 -8.006 1.00 89.06 96 ASP A CA 1
ATOM 766 C C . ASP A 1 96 ? -8.359 -1.258 -8.467 1.00 89.06 96 ASP A C 1
ATOM 768 O O . ASP A 1 96 ? -7.889 -1.143 -9.598 1.00 89.06 96 ASP A O 1
ATOM 772 N N . ASN A 1 97 ? -8.251 -0.271 -7.573 1.00 89.88 97 ASN A N 1
ATOM 773 C CA . ASN A 1 97 ? -7.622 1.011 -7.889 1.00 89.88 97 ASN A CA 1
ATOM 774 C C . ASN A 1 97 ? -6.132 0.868 -8.237 1.00 89.88 97 ASN A C 1
ATOM 776 O O . ASN A 1 97 ? -5.689 1.348 -9.281 1.00 89.88 97 ASN A O 1
ATOM 780 N N . TRP A 1 98 ? -5.355 0.180 -7.400 1.00 87.62 98 TRP A N 1
ATOM 781 C CA . TRP A 1 98 ? -3.915 0.024 -7.616 1.00 87.62 98 TRP A CA 1
ATOM 782 C C . TRP A 1 98 ? -3.604 -0.823 -8.852 1.00 87.62 98 TRP A C 1
ATOM 784 O O . TRP A 1 98 ? -2.608 -0.566 -9.522 1.00 87.62 98 TRP A O 1
ATOM 794 N N . SER A 1 99 ? -4.481 -1.765 -9.211 1.00 81.50 99 SER A N 1
ATOM 795 C CA . SER A 1 99 ? -4.354 -2.558 -10.436 1.00 81.50 99 SER A CA 1
ATOM 796 C C . SER A 1 99 ? -4.524 -1.723 -11.709 1.00 81.50 99 SER A C 1
ATOM 798 O O . SER A 1 99 ? -3.884 -2.011 -12.719 1.00 81.50 99 SER A O 1
ATOM 800 N N . ARG A 1 100 ? -5.338 -0.659 -11.656 1.00 74.94 100 ARG A N 1
ATOM 801 C CA . ARG A 1 100 ? -5.589 0.251 -12.785 1.00 74.94 100 ARG A CA 1
ATOM 802 C C . ARG A 1 100 ? -4.486 1.289 -12.959 1.00 74.94 100 ARG A C 1
ATOM 804 O O . ARG A 1 100 ? -4.213 1.687 -14.080 1.00 74.94 100 ARG A O 1
ATOM 811 N N . LEU A 1 101 ? -3.811 1.673 -11.874 1.00 62.88 101 LEU A N 1
ATOM 812 C CA . LEU A 1 101 ? -2.657 2.584 -11.907 1.00 62.88 101 LEU A CA 1
ATOM 813 C C . LEU A 1 101 ? -1.374 1.933 -12.467 1.00 62.88 101 LEU A C 1
ATOM 815 O O . LEU A 1 101 ? -0.340 2.593 -12.543 1.00 62.88 101 LEU A O 1
ATOM 819 N N . LEU A 1 102 ? -1.423 0.644 -12.829 1.00 54.62 102 LEU A N 1
ATOM 820 C CA . LEU A 1 102 ? -0.326 -0.099 -13.461 1.00 54.62 102 LEU A CA 1
ATOM 821 C C . LEU A 1 102 ? -0.335 -0.037 -14.993 1.00 54.62 102 LEU A C 1
ATOM 823 O O . LEU A 1 102 ? 0.554 -0.612 -15.620 1.00 54.62 102 LEU A O 1
ATOM 827 N N . PHE A 1 103 ? -1.298 0.661 -15.591 1.00 36.75 103 PHE A N 1
ATOM 828 C CA . PHE A 1 103 ? -1.267 1.006 -17.005 1.00 36.75 103 PHE A CA 1
ATOM 829 C C . PHE A 1 103 ? -1.202 2.535 -17.126 1.00 36.75 103 PHE A C 1
ATOM 831 O O . PHE A 1 103 ? -2.034 3.200 -16.504 1.00 36.75 103 PHE A O 1
ATOM 838 N N . PRO A 1 104 ? -0.179 3.082 -17.815 1.00 42.19 104 PRO A N 1
ATOM 839 C CA . PRO A 1 104 ? -0.042 4.522 -18.014 1.00 42.19 104 PRO A CA 1
ATOM 840 C C . PRO A 1 104 ? -1.231 5.115 -18.775 1.00 42.19 104 PRO A C 1
ATOM 842 O O . PRO A 1 104 ? -1.815 4.397 -19.622 1.00 42.19 104 PRO A O 1
#

Foldseek 3Di:
DVVVVVVVVVVVVVVVVVVVVVVVQPPLQQPLNCLLPPDLVRQLVLLVLLVCNNVLSNQQSVQSCVVVVVPRDPDLVSSCVRTPPDHPVSSVSSNVRSVVVSPD

Mean predicted aligned error: 7.73 Å

Nearest PDB structures (foldseek):
  3n5n-assembly1_X  TM=4.519E-01  e=3.123E+00  Homo sapiens
  8fay-assembly1_A  TM=4.082E-01 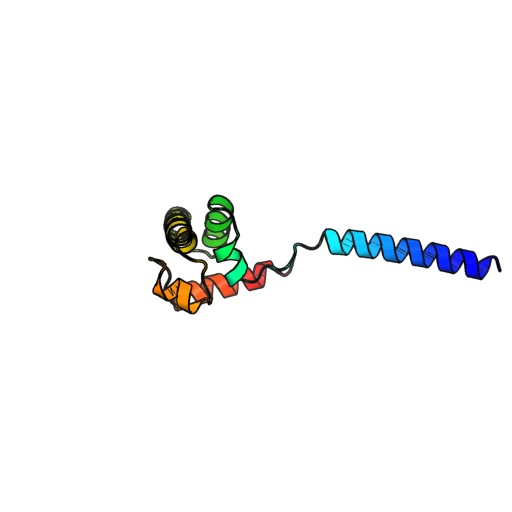 e=2.518E+00  Homo sapiens

Secondary structure (DSSP, 8-state):
-HHHHHHHHHHHHHHHHHHHHHHHSPP---HHHHHHHS-HHHHHHHHIIIII-HHHHHHHHHHHHHHHHHS--SSHHHHHHHSTT--HHHHHHHHHHHHHTT--

Sequence (104 aa):
ENRINELKHQQATWEQKLQELKNQIPKKMEPLDMFNNLSLPELAFRLNTAGLGEKRAEKIAISVEQERSQSKFTSLSDIVARVKGISSDTMLKIIDNWSRLLFP

pLDDT: mean 90.07, std 11.12, range [36.75, 98.19]